Protein AF-A0A7C1ZDY1-F1 (afdb_monomer)

Foldseek 3Di:
DDDQVVQADPDLVRCVVPVVVLVVVCVVVVDDCPPPDSVVSRVVSSVVSVVVVLVVVVVVCVVQCHDPLRHHDCVNCVVVVNNPVVNCVVCVVVD

Mean predicted aligned error: 3.55 Å

Structure (mmCIF, N/CA/C/O backbone):
data_AF-A0A7C1ZDY1-F1
#
_entry.id   AF-A0A7C1ZDY1-F1
#
loop_
_atom_site.group_PDB
_atom_site.id
_atom_site.type_symbol
_atom_site.label_atom_id
_atom_site.label_alt_id
_atom_site.label_comp_id
_atom_site.label_asym_id
_atom_site.label_entity_id
_atom_site.label_seq_id
_atom_site.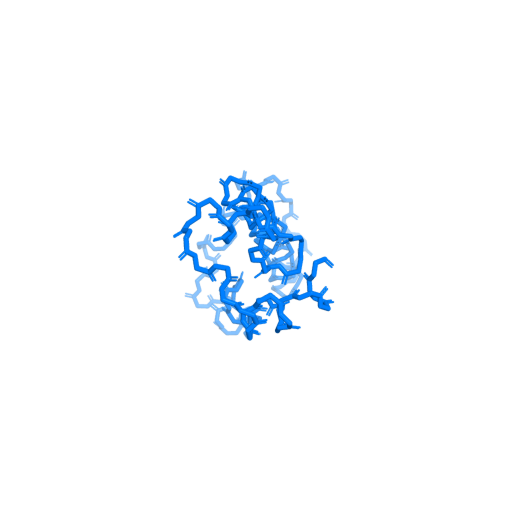pdbx_PDB_ins_code
_atom_site.Cartn_x
_atom_site.Cartn_y
_atom_site.Cartn_z
_atom_site.occupancy
_atom_site.B_iso_or_equiv
_atom_site.auth_seq_id
_atom_site.auth_comp_id
_atom_site.auth_asym_id
_atom_site.auth_atom_id
_atom_site.pdbx_PDB_model_num
ATOM 1 N N . LYS A 1 1 ? 0.087 -4.134 8.742 1.00 71.69 1 LYS A N 1
ATOM 2 C CA . LYS A 1 1 ? 0.989 -3.904 7.585 1.00 71.69 1 LYS A CA 1
ATOM 3 C C . LYS A 1 1 ? 0.375 -4.578 6.370 1.00 71.69 1 LYS A C 1
ATOM 5 O O . LYS A 1 1 ? -0.139 -5.680 6.524 1.00 71.69 1 LYS A O 1
ATOM 10 N N . LEU A 1 2 ? 0.353 -3.913 5.217 1.00 83.12 2 LEU A N 1
ATOM 11 C CA . LEU A 1 2 ? -0.270 -4.470 4.020 1.00 83.12 2 LEU A CA 1
ATOM 12 C C . LEU A 1 2 ? 0.480 -5.736 3.545 1.00 83.12 2 LEU A C 1
ATOM 14 O O . LEU A 1 2 ? 1.709 -5.778 3.666 1.00 83.12 2 LEU A O 1
ATOM 18 N N . PRO A 1 3 ? -0.212 -6.770 3.024 1.00 90.19 3 PRO A N 1
ATOM 19 C CA . PRO A 1 3 ? 0.450 -7.956 2.495 1.00 90.19 3 PRO A CA 1
ATOM 20 C C . PRO A 1 3 ? 1.419 -7.616 1.361 1.00 90.19 3 PRO A C 1
ATOM 22 O O . PRO A 1 3 ? 1.066 -6.897 0.428 1.00 90.19 3 PRO A O 1
ATOM 25 N N . TYR A 1 4 ? 2.615 -8.208 1.387 1.00 88.56 4 TYR A N 1
ATOM 26 C CA . TYR A 1 4 ? 3.667 -7.942 0.400 1.00 88.56 4 TYR A CA 1
ATOM 27 C C . TYR A 1 4 ? 3.181 -8.134 -1.047 1.00 88.56 4 TYR A C 1
ATOM 29 O O . TYR A 1 4 ? 3.432 -7.300 -1.912 1.00 88.56 4 TYR A O 1
ATOM 37 N N . ARG A 1 5 ? 2.400 -9.182 -1.327 1.00 93.06 5 ARG A N 1
ATOM 38 C CA . ARG A 1 5 ? 1.861 -9.458 -2.672 1.00 93.06 5 ARG A CA 1
ATOM 39 C C . ARG A 1 5 ? 0.940 -8.352 -3.213 1.00 93.06 5 ARG A C 1
ATOM 41 O O . ARG A 1 5 ? 0.841 -8.204 -4.424 1.00 93.06 5 ARG A O 1
ATOM 48 N N . ALA A 1 6 ? 0.318 -7.543 -2.353 1.00 92.25 6 ALA A N 1
ATOM 49 C CA . ALA A 1 6 ? -0.560 -6.455 -2.790 1.00 92.25 6 ALA A CA 1
ATOM 50 C C . ALA A 1 6 ? 0.207 -5.282 -3.430 1.00 92.25 6 ALA A C 1
ATOM 52 O O . ALA A 1 6 ? -0.375 -4.503 -4.180 1.00 92.25 6 ALA A O 1
ATOM 53 N N . MET A 1 7 ? 1.509 -5.153 -3.157 1.00 93.38 7 MET A N 1
ATOM 54 C CA . MET A 1 7 ? 2.309 -3.993 -3.571 1.00 93.38 7 MET A CA 1
ATOM 55 C C . MET A 1 7 ? 3.069 -4.195 -4.879 1.00 93.38 7 MET A C 1
ATOM 57 O O . MET A 1 7 ? 3.592 -3.242 -5.448 1.00 93.38 7 MET A O 1
ATOM 61 N N . GLY A 1 8 ? 3.104 -5.405 -5.430 1.00 92.75 8 GLY A N 1
ATOM 62 C CA . GLY A 1 8 ? 3.811 -5.650 -6.682 1.00 92.75 8 GLY A CA 1
ATOM 63 C C . GLY A 1 8 ? 4.166 -7.112 -6.917 1.00 92.75 8 GLY A C 1
ATOM 64 O O . GLY A 1 8 ? 3.713 -7.975 -6.164 1.00 92.75 8 GLY A O 1
ATOM 65 N N . PRO A 1 9 ? 4.980 -7.385 -7.951 1.00 95.75 9 PRO A N 1
ATOM 66 C CA . PRO A 1 9 ? 5.478 -8.727 -8.242 1.00 95.75 9 PRO A CA 1
ATOM 67 C C . PRO A 1 9 ? 6.336 -9.235 -7.083 1.00 95.75 9 PRO A C 1
ATOM 69 O O . PRO A 1 9 ? 7.201 -8.524 -6.570 1.00 95.75 9 PRO A O 1
ATOM 72 N N . VAL A 1 10 ? 6.025 -10.422 -6.577 1.00 95.00 10 VAL A N 1
ATOM 73 C CA . VAL A 1 10 ? 6.695 -11.092 -5.451 1.00 95.00 10 VAL A CA 1
ATOM 74 C C . VAL A 1 10 ? 7.955 -11.800 -5.922 1.00 95.00 10 VAL A C 1
ATOM 76 O O . VAL A 1 10 ? 8.949 -11.806 -5.203 1.00 95.00 10 VAL A O 1
ATOM 79 N N . THR A 1 11 ? 7.919 -12.368 -7.125 1.00 95.81 11 THR A N 1
ATOM 80 C CA . THR A 1 11 ? 9.029 -13.121 -7.712 1.00 95.81 11 THR A CA 1
ATOM 81 C C . THR A 1 11 ? 9.594 -12.408 -8.935 1.00 95.81 11 THR A C 1
ATOM 83 O O . THR A 1 11 ? 8.921 -11.583 -9.559 1.00 95.81 11 THR A O 1
ATOM 86 N N . LEU A 1 12 ? 10.829 -12.764 -9.295 1.00 97.12 12 LEU A N 1
ATOM 87 C CA . LEU A 1 12 ? 11.489 -12.295 -10.513 1.00 97.12 12 LEU A CA 1
ATOM 88 C C . LEU A 1 12 ? 10.634 -12.591 -11.754 1.00 97.12 12 LEU A C 1
ATOM 90 O O . LEU A 1 12 ? 10.317 -11.684 -12.515 1.00 97.12 12 LEU A O 1
ATOM 94 N N . ALA A 1 13 ? 10.157 -13.832 -11.880 1.00 97.19 13 ALA A N 1
ATOM 95 C CA . ALA A 1 13 ? 9.329 -14.270 -13.001 1.00 97.19 13 ALA A CA 1
ATOM 96 C C . ALA A 1 13 ? 8.025 -13.460 -13.138 1.00 97.19 13 ALA A C 1
ATOM 98 O O . ALA A 1 13 ? 7.596 -13.149 -14.248 1.00 97.19 13 ALA A O 1
ATOM 99 N N . GLU A 1 14 ? 7.395 -13.071 -12.020 1.00 97.38 14 GLU A N 1
ATOM 100 C CA . GLU A 1 14 ? 6.211 -12.205 -12.054 1.00 97.38 14 GLU A CA 1
ATOM 101 C C . GLU A 1 14 ? 6.546 -10.821 -12.633 1.00 97.38 14 GLU A C 1
ATOM 103 O O . GLU A 1 14 ? 5.760 -10.290 -13.420 1.00 97.38 14 GLU A O 1
ATOM 108 N N . TYR A 1 15 ? 7.707 -10.248 -12.292 1.00 97.75 15 TYR A N 1
ATOM 109 C CA . TYR A 1 15 ? 8.163 -8.995 -12.897 1.00 97.75 15 TYR A CA 1
ATOM 110 C C . TYR A 1 15 ? 8.452 -9.181 -14.386 1.00 97.75 15 TYR A C 1
ATOM 112 O O . TYR A 1 15 ? 7.921 -8.441 -15.214 1.00 97.75 15 TYR A O 1
ATOM 120 N N . GLU A 1 16 ? 9.245 -10.197 -14.726 1.00 97.00 16 GLU A N 1
ATOM 121 C CA . GLU A 1 16 ? 9.716 -10.449 -16.088 1.00 97.00 16 GLU A CA 1
ATOM 122 C C . GLU A 1 16 ? 8.565 -10.705 -17.062 1.00 97.00 16 GLU A C 1
ATOM 124 O O . GLU A 1 16 ? 8.564 -10.164 -18.170 1.00 97.00 16 GLU A O 1
ATOM 129 N N . SER A 1 17 ? 7.521 -11.408 -16.604 1.00 97.69 17 SER A N 1
ATOM 130 C CA . SER A 1 17 ? 6.295 -11.658 -17.376 1.00 97.69 17 SER A CA 1
ATOM 131 C C . SER A 1 17 ? 5.575 -10.382 -17.832 1.00 97.69 17 SER A C 1
ATOM 133 O O . SER A 1 17 ? 4.731 -10.428 -18.726 1.00 97.69 17 SER A O 1
ATOM 135 N N . ARG A 1 18 ? 5.870 -9.237 -17.202 1.00 97.19 18 ARG A N 1
ATOM 136 C CA . ARG A 1 18 ? 5.258 -7.930 -17.477 1.00 97.19 18 ARG A CA 1
ATOM 137 C C . ARG A 1 18 ? 6.299 -6.805 -17.459 1.00 97.19 18 ARG A C 1
ATOM 139 O O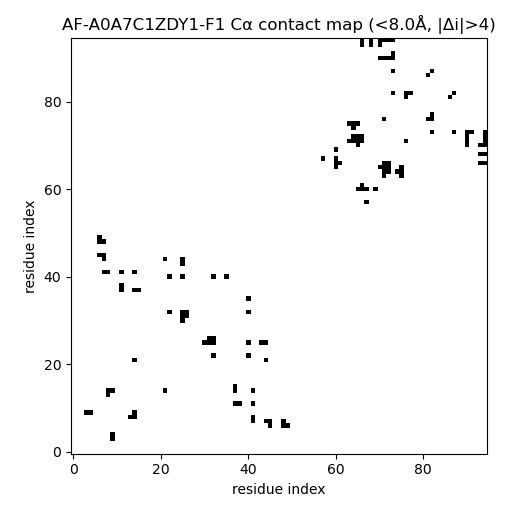 . ARG A 1 18 ? 5.976 -5.687 -17.051 1.00 97.19 18 ARG A O 1
ATOM 146 N N . THR A 1 19 ? 7.522 -7.094 -17.912 1.00 97.06 19 THR A N 1
ATOM 147 C CA . THR A 1 19 ? 8.659 -6.154 -17.884 1.00 97.06 19 THR A CA 1
ATOM 148 C C . THR A 1 19 ? 8.296 -4.797 -18.470 1.00 97.06 19 THR A C 1
ATOM 150 O O . THR A 1 19 ? 8.458 -3.787 -17.796 1.00 97.06 19 THR A O 1
ATOM 153 N N . GLU A 1 20 ? 7.723 -4.763 -19.676 1.00 97.38 20 GLU A N 1
ATOM 154 C CA . GLU A 1 20 ? 7.368 -3.512 -20.358 1.00 97.38 20 GLU A CA 1
ATOM 155 C C . GLU A 1 20 ? 6.447 -2.628 -19.503 1.00 97.38 20 GLU A C 1
ATOM 157 O O . GLU A 1 20 ? 6.691 -1.434 -19.333 1.00 97.38 20 GLU A O 1
ATOM 162 N N . ARG A 1 21 ? 5.422 -3.223 -18.880 1.00 97.38 21 ARG A N 1
ATOM 163 C CA . ARG A 1 21 ? 4.490 -2.506 -18.002 1.00 97.38 21 ARG A CA 1
ATOM 164 C C . ARG A 1 21 ? 5.205 -1.891 -16.801 1.00 97.38 21 ARG A C 1
ATOM 166 O O . ARG A 1 21 ? 4.924 -0.747 -16.447 1.00 97.38 21 ARG A O 1
ATOM 173 N N . TYR A 1 22 ? 6.060 -2.660 -16.131 1.00 97.62 22 TYR A N 1
ATOM 174 C CA . TYR A 1 22 ? 6.716 -2.208 -14.906 1.00 97.62 22 TYR A CA 1
ATOM 175 C C . TYR A 1 22 ? 7.853 -1.221 -15.180 1.00 97.62 22 TYR A C 1
ATOM 177 O O . TYR A 1 22 ? 7.967 -0.231 -14.459 1.00 97.62 22 TYR A O 1
ATOM 185 N N . ASP A 1 23 ? 8.627 -1.434 -16.243 1.00 97.94 23 ASP A N 1
ATOM 186 C CA . ASP A 1 23 ? 9.666 -0.509 -16.695 1.00 97.94 23 ASP A CA 1
ATOM 187 C C . ASP A 1 23 ? 9.052 0.834 -17.110 1.00 97.94 23 ASP A C 1
ATOM 189 O O . ASP A 1 23 ? 9.524 1.886 -16.680 1.00 97.94 23 ASP A O 1
ATOM 193 N N . ASN A 1 24 ? 7.952 0.820 -17.873 1.00 98.06 24 ASN A N 1
ATOM 194 C CA . ASN A 1 24 ? 7.244 2.045 -18.252 1.00 98.06 24 ASN A CA 1
ATOM 195 C C . ASN A 1 24 ? 6.704 2.790 -17.027 1.00 98.06 24 ASN A C 1
ATOM 197 O O . ASN A 1 24 ? 6.835 4.009 -16.946 1.00 98.06 24 ASN A O 1
ATOM 201 N N . GLN A 1 25 ? 6.155 2.073 -16.041 1.00 97.31 25 GLN A N 1
ATOM 202 C CA . GLN A 1 25 ? 5.714 2.698 -14.796 1.00 97.31 25 GLN A CA 1
ATOM 203 C C . GLN A 1 25 ? 6.878 3.367 -14.053 1.00 97.31 25 GLN A C 1
ATOM 205 O O . GLN A 1 25 ? 6.741 4.511 -13.632 1.00 97.31 25 GLN A O 1
ATOM 21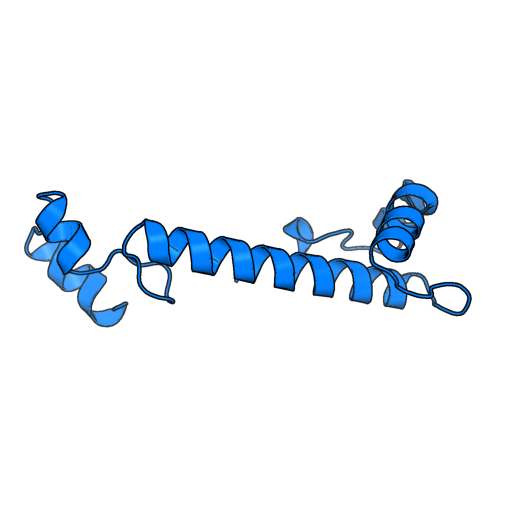0 N N . LEU A 1 26 ? 8.020 2.691 -13.904 1.00 97.81 26 LEU A N 1
ATOM 211 C CA . LEU A 1 26 ? 9.194 3.263 -13.236 1.00 97.81 26 LEU A CA 1
ATOM 212 C C . LEU A 1 26 ? 9.720 4.510 -13.959 1.00 97.81 26 LEU A C 1
ATOM 214 O O . LEU A 1 26 ? 10.051 5.491 -13.298 1.00 97.81 26 LEU A O 1
ATOM 218 N N . LYS A 1 27 ? 9.719 4.511 -15.297 1.00 97.25 27 LYS A N 1
ATOM 219 C CA . LYS A 1 27 ? 10.095 5.683 -16.103 1.00 97.25 27 LYS A CA 1
ATOM 220 C C . LYS A 1 27 ? 9.139 6.860 -15.908 1.00 97.25 27 LYS A C 1
ATOM 222 O O . LYS A 1 27 ? 9.601 7.978 -15.715 1.00 97.25 27 LYS A O 1
ATOM 227 N N . VAL A 1 28 ? 7.822 6.622 -15.909 1.00 97.56 28 VAL A N 1
ATOM 228 C CA . VAL A 1 28 ? 6.808 7.668 -15.643 1.00 97.56 28 VAL A CA 1
ATOM 229 C C . VAL A 1 28 ? 6.973 8.262 -14.242 1.00 97.56 28 VAL A C 1
ATOM 231 O O . VAL A 1 28 ? 6.756 9.453 -14.047 1.00 97.56 28 VAL A O 1
ATOM 234 N N . LEU A 1 29 ? 7.407 7.449 -13.277 1.00 96.00 29 LEU A N 1
ATOM 235 C CA . LEU A 1 29 ? 7.740 7.889 -11.920 1.00 96.00 29 LEU A CA 1
ATOM 236 C C . LEU A 1 29 ? 9.100 8.606 -11.816 1.00 96.00 29 LEU A C 1
ATOM 238 O O . LEU A 1 29 ? 9.465 9.049 -10.730 1.00 96.00 29 LEU A O 1
ATOM 242 N N . GLY A 1 30 ? 9.850 8.723 -12.916 1.00 96.31 30 GLY A N 1
ATOM 243 C CA . GLY A 1 30 ? 11.135 9.422 -12.971 1.00 96.31 30 GLY A CA 1
ATOM 244 C C . GLY A 1 30 ? 12.345 8.599 -12.520 1.00 96.31 30 GLY A C 1
ATOM 245 O O . GLY A 1 30 ? 13.409 9.170 -12.291 1.00 96.31 30 GLY A O 1
ATOM 246 N N . TYR A 1 31 ? 12.225 7.274 -12.381 1.00 95.88 31 TYR A N 1
ATOM 247 C CA . TYR A 1 31 ? 13.370 6.419 -12.060 1.00 95.88 31 TYR A CA 1
ATOM 248 C C . TYR A 1 31 ? 14.201 6.103 -13.311 1.00 95.88 31 TYR A C 1
ATOM 250 O O . TYR A 1 31 ? 13.665 5.623 -14.311 1.00 95.88 31 TYR A O 1
ATOM 258 N N . ASP A 1 32 ? 15.525 6.269 -13.224 1.00 94.44 32 ASP A N 1
ATOM 259 C CA . ASP A 1 32 ? 16.454 5.674 -14.191 1.00 94.44 32 ASP A CA 1
ATOM 260 C C . ASP A 1 32 ? 16.681 4.195 -13.853 1.00 94.44 32 ASP A C 1
ATOM 262 O O . ASP A 1 32 ? 17.119 3.839 -12.754 1.00 94.44 32 ASP A O 1
ATOM 266 N N . ILE A 1 33 ? 16.344 3.329 -14.804 1.00 95.38 33 ILE A N 1
ATOM 267 C CA . ILE A 1 33 ? 16.381 1.871 -14.663 1.00 95.38 33 ILE A CA 1
ATOM 268 C C . ILE A 1 33 ? 17.387 1.203 -15.606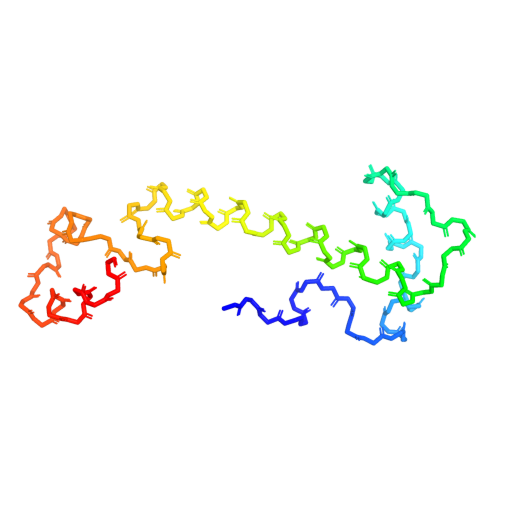 1.00 95.38 33 ILE A C 1
ATOM 270 O O . ILE A 1 33 ? 17.496 -0.020 -15.594 1.00 95.38 33 ILE A O 1
ATOM 274 N N . THR A 1 34 ? 18.123 1.978 -16.408 1.00 93.19 34 THR A N 1
ATOM 275 C CA . THR A 1 34 ? 18.945 1.475 -17.525 1.00 93.19 34 THR A CA 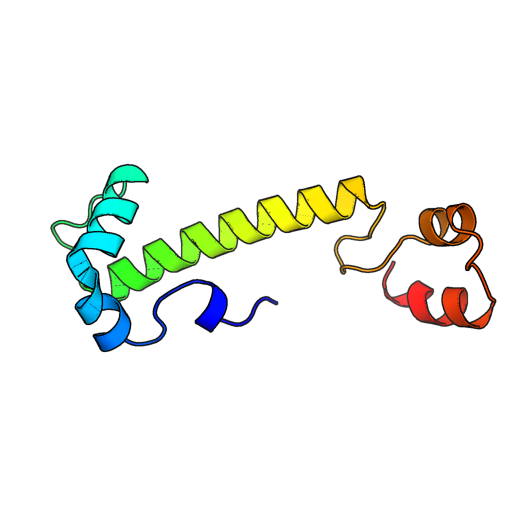1
ATOM 276 C C . THR A 1 34 ? 20.049 0.516 -17.067 1.00 93.19 34 THR A C 1
ATOM 278 O O . THR A 1 34 ? 20.357 -0.453 -17.752 1.00 93.19 34 THR A O 1
ATOM 281 N N . SER A 1 35 ? 20.615 0.755 -15.883 1.00 92.69 35 SER A N 1
ATOM 282 C CA . SER A 1 35 ? 21.682 -0.053 -15.278 1.00 92.69 35 SER A CA 1
ATOM 283 C C . SER A 1 35 ? 21.201 -0.977 -14.152 1.00 92.69 35 SER A C 1
ATOM 285 O O . SER A 1 35 ? 22.025 -1.578 -13.464 1.00 92.69 35 SER A O 1
ATOM 287 N N . LYS A 1 36 ? 19.882 -1.086 -13.930 1.00 94.62 36 LYS A N 1
ATOM 288 C CA . LYS A 1 36 ? 19.314 -1.794 -12.775 1.00 94.62 36 LYS A CA 1
ATOM 289 C C . LYS A 1 36 ? 18.940 -3.233 -13.096 1.00 94.62 36 LYS A C 1
ATOM 291 O O . LYS A 1 36 ? 18.316 -3.516 -14.119 1.00 94.62 36 LYS A O 1
ATOM 296 N N . LYS A 1 37 ? 19.232 -4.133 -12.158 1.00 96.75 37 LYS A N 1
ATOM 297 C CA . LYS A 1 37 ? 18.747 -5.517 -12.191 1.00 96.75 37 LYS A CA 1
ATOM 298 C C . LYS A 1 37 ? 17.247 -5.574 -11.909 1.00 96.75 37 LYS A C 1
ATOM 300 O O . LYS A 1 37 ? 16.687 -4.688 -11.259 1.00 96.75 37 LYS A O 1
ATOM 305 N N . THR A 1 38 ? 16.588 -6.634 -12.367 1.00 96.31 38 THR A N 1
ATOM 306 C CA . THR A 1 38 ? 15.145 -6.843 -12.174 1.00 96.31 38 THR A CA 1
ATOM 307 C C . THR A 1 38 ? 14.736 -6.748 -10.702 1.00 96.31 38 THR A C 1
ATOM 309 O O . THR A 1 38 ? 13.745 -6.096 -10.388 1.00 96.31 38 THR A O 1
ATOM 312 N N . GLU A 1 39 ? 15.526 -7.298 -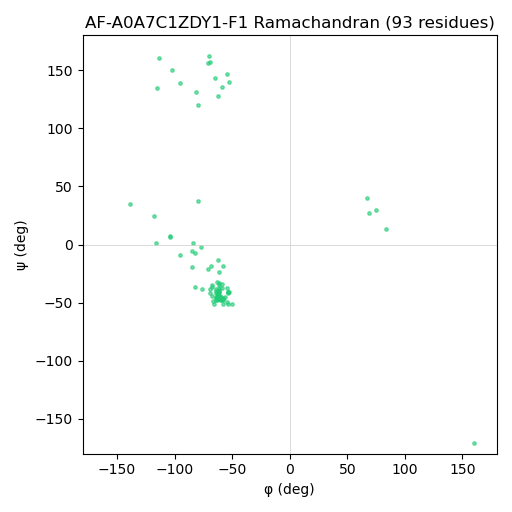9.783 1.00 96.12 39 GLU A N 1
ATOM 313 C CA . GLU A 1 39 ? 15.272 -7.262 -8.340 1.00 96.12 39 GLU A CA 1
ATOM 314 C C . GLU A 1 39 ? 15.313 -5.836 -7.774 1.00 96.12 39 GLU A C 1
ATOM 316 O O . GLU A 1 39 ? 14.491 -5.465 -6.934 1.00 96.12 39 GLU A O 1
ATOM 321 N N . GLU A 1 40 ? 16.225 -4.999 -8.269 1.00 96.75 40 GLU A N 1
ATOM 322 C CA . GLU A 1 40 ? 16.311 -3.592 -7.873 1.00 96.75 40 GLU A CA 1
ATOM 323 C C . GLU A 1 40 ? 15.107 -2.808 -8.399 1.00 96.75 40 GLU A C 1
ATOM 325 O O . GLU A 1 40 ? 14.503 -2.019 -7.668 1.00 96.75 40 GLU A O 1
ATOM 330 N N . LYS A 1 41 ? 14.709 -3.068 -9.650 1.00 97.62 41 LYS A N 1
ATOM 331 C CA . LYS A 1 41 ? 13.505 -2.479 -10.251 1.00 97.62 41 LYS A CA 1
ATOM 332 C C . LYS A 1 41 ? 12.239 -2.896 -9.495 1.00 97.62 41 LYS A C 1
ATOM 334 O O . LYS A 1 41 ? 11.383 -2.055 -9.217 1.00 97.62 41 LYS A O 1
ATOM 339 N N . MET A 1 42 ? 12.133 -4.168 -9.100 1.00 97.00 42 MET A N 1
ATOM 340 C CA . MET A 1 42 ? 11.065 -4.671 -8.229 1.00 97.00 42 MET A CA 1
ATOM 341 C C . MET A 1 42 ? 11.036 -3.922 -6.894 1.00 97.00 42 MET A C 1
ATOM 343 O O . MET A 1 42 ? 9.965 -3.499 -6.456 1.00 97.00 42 MET A O 1
ATOM 347 N N . GLY A 1 43 ? 12.198 -3.734 -6.263 1.00 95.88 43 GLY A N 1
ATOM 348 C CA . GLY A 1 43 ? 12.329 -3.002 -5.004 1.00 95.88 43 GLY A CA 1
ATOM 349 C C . GLY A 1 43 ? 11.850 -1.554 -5.109 1.00 95.88 43 GLY A C 1
ATOM 350 O O . GLY A 1 43 ? 11.034 -1.123 -4.294 1.00 95.88 43 GLY A O 1
ATOM 351 N N . LEU A 1 44 ? 12.283 -0.825 -6.144 1.00 96.69 44 LEU A N 1
ATOM 352 C CA . LEU A 1 44 ? 11.851 0.555 -6.402 1.00 96.69 44 LEU A CA 1
ATOM 353 C C . LEU A 1 44 ? 10.338 0.655 -6.596 1.00 96.69 44 LEU A C 1
ATOM 355 O O . LEU A 1 44 ? 9.679 1.481 -5.965 1.00 96.69 44 LEU A O 1
ATOM 359 N N . LEU A 1 45 ? 9.781 -0.224 -7.431 1.00 96.69 45 LEU A N 1
ATOM 360 C CA . LEU A 1 45 ? 8.354 -0.234 -7.728 1.00 96.69 45 LEU A CA 1
ATOM 361 C C . LEU A 1 45 ? 7.521 -0.468 -6.465 1.00 96.69 45 LEU A C 1
ATOM 363 O O . LEU A 1 45 ? 6.507 0.196 -6.247 1.00 96.69 45 LEU A O 1
ATOM 367 N N . ARG A 1 46 ? 7.947 -1.425 -5.637 1.00 95.62 46 ARG A N 1
ATOM 368 C CA . ARG A 1 46 ? 7.271 -1.773 -4.386 1.00 95.62 46 ARG A CA 1
ATOM 369 C C . ARG A 1 46 ? 7.353 -0.650 -3.376 1.00 95.62 46 ARG A C 1
ATOM 371 O O . ARG A 1 46 ? 6.317 -0.266 -2.850 1.00 95.62 46 ARG A O 1
ATOM 378 N N . LYS A 1 47 ? 8.550 -0.099 -3.165 1.00 94.62 47 LYS A N 1
ATOM 379 C CA . LYS A 1 47 ? 8.766 1.026 -2.255 1.00 94.62 47 LYS A CA 1
ATOM 380 C C . LYS A 1 47 ? 7.831 2.182 -2.595 1.00 94.62 47 LYS A C 1
ATOM 382 O O . LYS A 1 47 ? 7.081 2.626 -1.734 1.00 94.62 47 LYS A O 1
ATOM 387 N N . HIS A 1 48 ? 7.798 2.584 -3.864 1.00 95.88 48 HIS A N 1
ATOM 388 C CA . HIS A 1 48 ? 6.912 3.653 -4.308 1.00 95.88 48 HIS A CA 1
ATOM 389 C C . HIS A 1 48 ? 5.437 3.338 -4.010 1.00 95.88 48 HIS A C 1
ATOM 391 O O . HIS A 1 48 ? 4.714 4.164 -3.462 1.00 95.88 48 HIS A O 1
ATOM 397 N N . ARG A 1 49 ? 4.969 2.128 -4.336 1.00 96.00 49 ARG A N 1
ATOM 398 C CA . ARG A 1 49 ? 3.567 1.741 -4.112 1.00 96.00 49 ARG A CA 1
ATOM 399 C C . ARG A 1 49 ? 3.201 1.638 -2.631 1.00 96.00 49 ARG A C 1
ATOM 401 O O . ARG A 1 49 ? 2.091 2.016 -2.269 1.00 96.00 49 ARG A O 1
ATOM 408 N N . GLU A 1 50 ? 4.115 1.166 -1.789 1.00 95.38 50 GLU A N 1
ATOM 409 C CA . GLU A 1 50 ? 3.947 1.126 -0.331 1.00 95.38 50 GLU A CA 1
ATOM 410 C C . GLU A 1 50 ? 3.832 2.536 0.260 1.00 95.38 50 GLU A C 1
ATOM 412 O O . GLU A 1 50 ? 2.962 2.786 1.097 1.00 95.38 50 GLU A O 1
ATOM 417 N N . GLU A 1 51 ? 4.649 3.474 -0.220 1.00 95.38 51 GLU A N 1
ATOM 418 C CA . GLU A 1 51 ? 4.575 4.886 0.167 1.00 95.38 51 GLU A CA 1
ATOM 419 C C . GLU A 1 51 ? 3.235 5.505 -0.253 1.00 95.38 51 GLU A C 1
ATOM 421 O O . GLU A 1 51 ? 2.549 6.102 0.575 1.00 95.38 51 GLU A O 1
ATOM 426 N N . GLN A 1 52 ? 2.801 5.293 -1.502 1.00 95.69 52 GLN A N 1
ATOM 427 C CA . GLN A 1 52 ? 1.504 5.793 -1.980 1.00 95.69 52 GLN A CA 1
ATOM 428 C C . GLN A 1 52 ? 0.325 5.202 -1.200 1.00 95.69 52 GLN A C 1
ATOM 430 O O . GLN A 1 52 ? -0.619 5.916 -0.861 1.00 95.69 52 GLN A O 1
ATOM 435 N N . TYR A 1 53 ? 0.377 3.905 -0.884 1.00 95.31 53 TYR A N 1
ATOM 436 C CA . TYR A 1 53 ? -0.646 3.263 -0.065 1.00 95.31 53 TYR A CA 1
ATOM 437 C C . TYR A 1 53 ? -0.712 3.873 1.338 1.00 95.31 53 TYR A C 1
ATOM 439 O O . TYR A 1 53 ? -1.807 4.118 1.836 1.00 95.31 53 TYR A O 1
ATOM 447 N N . THR A 1 54 ? 0.440 4.140 1.957 1.00 94.50 54 THR A N 1
ATOM 448 C CA . THR A 1 54 ? 0.508 4.747 3.295 1.00 94.50 54 THR A CA 1
ATOM 449 C C . THR A 1 54 ? -0.112 6.145 3.289 1.00 94.50 54 THR A C 1
ATOM 451 O O . THR A 1 54 ? -0.974 6.429 4.112 1.00 94.50 54 THR A O 1
ATOM 454 N N . ILE A 1 55 ? 0.209 6.974 2.288 1.00 96.06 55 ILE A N 1
ATOM 455 C CA . ILE A 1 55 ? -0.394 8.309 2.125 1.00 96.06 55 ILE A CA 1
ATOM 456 C C . ILE A 1 55 ? -1.921 8.217 1.998 1.00 96.06 55 ILE A C 1
ATOM 458 O O . ILE A 1 55 ? -2.651 8.956 2.662 1.00 96.06 55 ILE A O 1
ATOM 462 N N . LEU A 1 56 ? -2.418 7.299 1.162 1.00 96.19 56 LEU A N 1
ATOM 463 C CA . LEU A 1 56 ? -3.855 7.077 1.005 1.00 96.19 56 LEU A CA 1
ATOM 464 C C . LEU A 1 56 ? -4.501 6.611 2.317 1.00 96.19 56 LEU A C 1
ATOM 466 O O . LEU A 1 56 ? -5.563 7.105 2.689 1.00 96.19 56 LEU A O 1
ATOM 470 N N . GLN A 1 57 ? -3.876 5.658 3.006 1.00 95.62 57 GLN A N 1
ATOM 471 C CA . GLN A 1 57 ? -4.356 5.123 4.275 1.00 95.62 57 GLN A CA 1
ATOM 472 C C . GLN A 1 57 ? -4.475 6.224 5.332 1.00 95.62 57 GLN A C 1
ATOM 474 O O . GLN A 1 57 ? -5.527 6.337 5.961 1.00 95.62 57 GLN A O 1
ATOM 479 N N . ASP A 1 58 ? -3.450 7.062 5.477 1.00 95.56 58 ASP A N 1
ATOM 480 C CA . ASP A 1 58 ? -3.425 8.164 6.440 1.00 95.56 58 ASP A CA 1
ATOM 481 C C . ASP A 1 58 ? -4.524 9.190 6.142 1.00 95.56 58 ASP A C 1
ATOM 483 O O . ASP A 1 58 ? -5.237 9.626 7.051 1.00 95.56 58 ASP A O 1
ATOM 487 N N . ALA A 1 59 ? -4.714 9.528 4.861 1.00 97.75 59 ALA A N 1
ATOM 488 C CA . ALA A 1 59 ? -5.794 10.407 4.425 1.00 97.75 59 ALA A CA 1
ATOM 489 C C . ALA A 1 59 ? -7.170 9.809 4.760 1.00 97.75 59 ALA A C 1
ATOM 491 O O . ALA A 1 59 ? -8.010 10.478 5.358 1.00 97.75 59 ALA A O 1
ATOM 492 N N . VAL A 1 60 ? -7.391 8.528 4.453 1.00 97.12 60 VAL A N 1
ATOM 493 C CA . VAL A 1 60 ? -8.657 7.838 4.751 1.00 97.12 60 VAL A CA 1
ATOM 494 C C . VAL A 1 60 ? -8.913 7.755 6.254 1.00 97.12 60 VAL A C 1
ATOM 496 O O . VAL A 1 60 ? -10.047 7.955 6.689 1.00 97.12 60 VAL A O 1
ATOM 499 N N . TYR A 1 61 ? -7.891 7.462 7.059 1.00 97.12 61 TYR A N 1
ATOM 500 C CA . TYR A 1 61 ? -8.026 7.415 8.513 1.00 97.12 61 TYR A CA 1
ATOM 501 C C . TYR A 1 61 ? -8.416 8.775 9.071 1.00 97.12 61 TYR A C 1
ATOM 503 O O . TYR A 1 61 ? -9.364 8.857 9.852 1.00 97.12 61 TYR A O 1
ATOM 511 N N . LYS A 1 62 ? -7.765 9.844 8.609 1.00 96.62 62 LYS A N 1
ATOM 512 C CA . LYS A 1 62 ? -8.111 11.210 8.996 1.00 96.62 62 LYS A CA 1
ATOM 513 C C . LYS A 1 62 ? -9.566 11.545 8.659 1.00 96.62 62 LYS A C 1
ATOM 515 O O . LYS A 1 62 ? -10.304 11.955 9.549 1.00 96.62 62 LYS A O 1
ATOM 520 N N . GLU A 1 63 ? -9.996 11.311 7.420 1.00 97.69 63 GLU A N 1
ATOM 521 C CA . GLU A 1 63 ? -11.367 11.613 6.976 1.00 97.69 63 GLU A CA 1
ATOM 522 C C . GLU A 1 63 ? -12.430 10.799 7.728 1.00 97.69 63 GLU A C 1
ATOM 524 O O . GLU A 1 63 ? -13.535 11.275 7.988 1.00 97.69 63 GLU A O 1
ATOM 529 N N . ARG A 1 64 ? -12.104 9.565 8.126 1.00 96.88 64 ARG A N 1
ATOM 530 C CA . ARG A 1 64 ? -13.014 8.709 8.899 1.00 96.88 64 ARG A CA 1
ATOM 531 C C . ARG A 1 64 ? -13.006 8.994 10.402 1.00 96.88 64 ARG A C 1
ATOM 533 O O . ARG A 1 64 ? -13.821 8.405 11.111 1.00 96.88 64 ARG A O 1
ATOM 540 N N . GLY A 1 65 ? -12.109 9.846 10.902 1.00 97.50 65 GLY A N 1
ATOM 541 C CA . GLY A 1 65 ? -11.905 10.047 12.340 1.00 97.50 65 GLY A CA 1
ATOM 542 C C . GLY A 1 65 ? -11.319 8.809 13.028 1.00 97.50 65 GLY A C 1
ATOM 543 O O . GLY A 1 65 ? -11.757 8.403 14.104 1.00 97.50 65 GLY A O 1
ATOM 544 N N . TRP A 1 66 ? -10.375 8.139 12.373 1.00 97.94 66 TRP A N 1
ATOM 545 C CA . TRP A 1 66 ? -9.677 6.965 12.895 1.00 97.94 66 TRP A CA 1
ATOM 546 C C . TRP A 1 66 ? -8.279 7.345 13.387 1.00 97.94 66 TRP A C 1
ATOM 548 O O . TRP A 1 66 ? -7.642 8.263 12.872 1.00 97.94 66 TRP A O 1
ATOM 558 N N . SER A 1 67 ? -7.785 6.612 14.383 1.00 95.44 67 SER A N 1
ATOM 559 C CA . SER A 1 67 ? -6.406 6.704 14.850 1.00 95.44 67 SER A CA 1
ATOM 560 C C . SER A 1 67 ? -5.438 6.136 13.808 1.00 95.44 67 SER A C 1
ATOM 562 O O . SER A 1 67 ? -5.802 5.327 12.951 1.00 95.44 67 SER A O 1
ATOM 564 N N . GLN A 1 68 ? -4.157 6.481 13.940 1.00 92.44 68 GLN A N 1
ATOM 565 C CA . GLN A 1 68 ? -3.077 5.942 13.098 1.00 92.44 68 GLN A CA 1
ATOM 566 C C . GLN A 1 68 ? -2.900 4.417 13.238 1.00 92.44 68 GLN A C 1
ATOM 568 O O . GLN A 1 68 ? -2.267 3.771 12.407 1.00 92.44 68 GLN A O 1
ATOM 573 N N . LYS A 1 69 ? -3.507 3.807 14.264 1.00 92.12 69 LYS A N 1
ATOM 574 C CA . LYS A 1 69 ? -3.550 2.349 14.447 1.00 92.12 69 LYS A CA 1
ATOM 575 C C . LYS A 1 69 ? -4.689 1.684 13.660 1.00 92.12 69 LYS A C 1
ATOM 577 O O . LYS A 1 69 ? -4.840 0.468 13.736 1.00 92.12 69 LYS A O 1
ATOM 582 N N . GLY A 1 70 ? -5.481 2.450 12.905 1.00 94.31 70 GLY A N 1
ATOM 583 C CA . GLY A 1 70 ? -6.616 1.942 12.134 1.00 94.31 70 GLY A CA 1
ATOM 584 C C . GLY A 1 70 ? -7.836 1.604 12.985 1.00 94.31 70 GLY A C 1
ATOM 585 O O . GLY A 1 70 ? -8.587 0.696 12.640 1.00 94.31 70 GLY A O 1
ATOM 586 N N . CYS A 1 71 ? -8.020 2.304 14.105 1.00 96.88 71 CYS A N 1
ATOM 587 C CA . CYS A 1 71 ? -9.165 2.131 14.991 1.00 96.88 71 CYS A CA 1
ATOM 588 C C . CYS A 1 71 ? -10.010 3.417 15.004 1.00 96.88 71 CYS A C 1
ATOM 590 O O . CYS A 1 71 ? -9.426 4.495 15.121 1.00 96.88 71 CYS A O 1
ATOM 592 N N . PRO A 1 72 ? -11.352 3.358 14.903 1.00 97.81 72 PRO A N 1
ATOM 593 C CA . PRO A 1 72 ? -12.1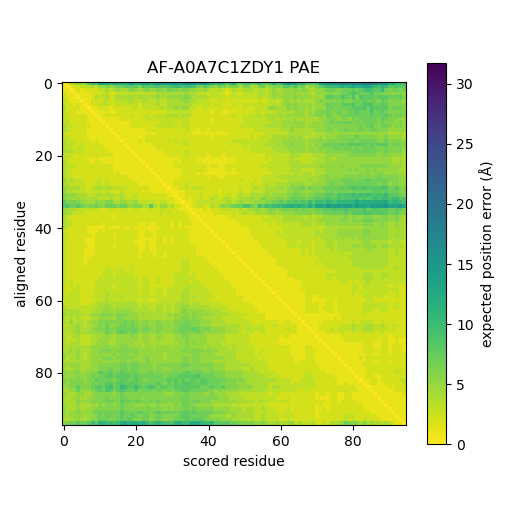98 4.534 15.097 1.00 97.81 72 PRO A CA 1
ATOM 594 C C . PRO A 1 72 ? -11.900 5.231 16.428 1.00 97.81 72 PRO A C 1
ATOM 596 O O . PRO A 1 72 ? -11.700 4.569 17.453 1.00 97.81 72 PRO A O 1
ATOM 599 N N . THR A 1 73 ? -11.885 6.565 16.429 1.00 97.94 73 THR A N 1
ATOM 600 C CA . THR A 1 73 ? -11.717 7.301 17.684 1.00 97.94 73 THR A CA 1
ATOM 601 C C . THR A 1 73 ? -12.942 7.160 18.587 1.00 97.94 73 THR A C 1
ATOM 603 O O . THR A 1 73 ? -14.060 6.929 18.114 1.00 97.94 73 THR A O 1
ATOM 606 N N . ILE A 1 74 ? -12.752 7.354 19.897 1.00 97.44 74 ILE A N 1
ATOM 607 C CA . ILE A 1 74 ? -13.860 7.419 20.867 1.00 97.44 74 ILE A CA 1
ATOM 608 C C . ILE A 1 74 ? -14.897 8.484 20.462 1.00 97.44 74 ILE A C 1
ATOM 610 O O . ILE A 1 74 ? -16.097 8.274 20.620 1.00 97.44 74 ILE A O 1
ATOM 614 N N . GLU A 1 75 ? -14.453 9.617 19.917 1.00 97.50 75 GLU A N 1
ATOM 615 C CA . GLU A 1 75 ? -15.348 10.660 19.409 1.00 97.50 75 GLU A CA 1
ATOM 616 C C . GLU A 1 75 ? -16.188 10.152 18.231 1.00 97.50 75 GLU A C 1
ATOM 618 O O . GLU A 1 75 ? -17.411 10.308 18.221 1.00 97.50 75 GLU A O 1
ATOM 623 N N . THR A 1 76 ? -15.556 9.474 17.271 1.00 97.75 76 THR A N 1
ATOM 624 C CA . THR A 1 76 ? -16.243 8.905 16.109 1.00 97.75 76 THR A CA 1
ATOM 625 C C . THR A 1 76 ? -17.286 7.864 16.504 1.00 97.75 76 THR A C 1
ATOM 627 O O . THR A 1 76 ? -18.398 7.913 15.986 1.00 97.75 76 THR A O 1
ATOM 630 N N . VAL A 1 77 ? -16.989 6.948 17.432 1.00 97.81 77 VAL A N 1
ATOM 631 C CA . VAL A 1 77 ? -17.979 5.933 17.851 1.00 97.81 77 VAL A CA 1
ATOM 632 C C . VAL A 1 77 ? -19.163 6.542 18.603 1.00 97.81 77 VAL A C 1
ATOM 634 O O . VAL A 1 77 ? -20.291 6.106 18.384 1.00 97.81 77 VAL A O 1
ATOM 637 N N . LYS A 1 78 ? -18.940 7.595 19.404 1.00 97.62 78 LYS A N 1
ATOM 638 C CA . LYS A 1 78 ? -20.020 8.368 20.043 1.00 97.62 78 LYS A CA 1
ATOM 639 C C . LYS A 1 78 ? -20.892 9.069 19.010 1.00 97.62 78 LYS A C 1
ATOM 641 O O . LYS A 1 78 ? -22.112 8.971 19.067 1.00 97.62 78 LYS A O 1
ATOM 646 N N . LYS A 1 79 ? -20.274 9.724 18.020 1.00 97.88 79 LYS A N 1
ATOM 647 C CA . LYS A 1 79 ? -20.988 10.375 16.910 1.00 97.88 79 LYS A CA 1
ATOM 648 C C . LYS A 1 79 ? -21.857 9.388 16.122 1.00 97.88 79 LYS A C 1
ATOM 650 O O . LYS A 1 79 ? -22.911 9.769 15.626 1.00 97.88 79 LYS A O 1
ATOM 655 N N . LEU A 1 80 ? -21.410 8.140 15.998 1.00 97.44 80 LEU A N 1
ATOM 656 C CA . LEU A 1 80 ? -22.129 7.069 15.307 1.00 97.44 80 LEU A CA 1
ATOM 657 C C . LEU A 1 80 ? -23.168 6.345 16.186 1.00 97.44 80 LEU A C 1
ATOM 659 O O . LEU A 1 80 ? -23.888 5.499 15.665 1.00 97.44 80 LEU A O 1
ATOM 663 N N . GLY A 1 81 ? -23.257 6.653 17.486 1.00 97.88 81 GLY A N 1
ATOM 664 C CA . GLY A 1 81 ? -24.208 6.020 18.409 1.00 97.88 81 GLY A CA 1
ATOM 665 C C . GLY A 1 81 ? -23.909 4.548 18.712 1.00 97.88 81 GLY A C 1
ATOM 666 O O . GLY A 1 81 ? -24.824 3.776 18.984 1.00 97.88 81 GLY A O 1
ATOM 667 N N . ILE A 1 82 ? -22.638 4.145 18.620 1.00 97.25 82 ILE A N 1
ATOM 668 C CA . ILE A 1 82 ? -22.170 2.768 18.869 1.00 97.25 82 ILE A CA 1
ATOM 669 C C . ILE A 1 82 ? -21.184 2.699 20.045 1.00 97.25 82 ILE A C 1
ATOM 671 O O . ILE A 1 82 ? -20.353 1.796 20.131 1.00 97.25 82 ILE A O 1
ATOM 675 N N . ASP A 1 83 ? -21.249 3.661 20.960 1.00 96.88 83 ASP A N 1
ATOM 676 C CA . ASP A 1 83 ? -20.385 3.808 22.133 1.00 96.88 83 ASP A CA 1
ATOM 677 C C . ASP A 1 83 ? -20.781 2.901 23.311 1.00 96.88 83 ASP A C 1
ATOM 679 O O . ASP A 1 83 ? -20.648 3.269 24.479 1.00 96.88 83 ASP A O 1
ATOM 683 N N . PHE A 1 84 ? -21.220 1.675 23.015 1.00 97.94 84 PHE A N 1
ATOM 684 C CA . PHE A 1 84 ? -21.488 0.655 24.028 1.00 97.94 84 PHE A CA 1
ATOM 685 C C . PHE A 1 84 ? -20.257 0.440 24.919 1.00 97.94 84 PHE A C 1
ATOM 687 O O . PHE A 1 84 ? -19.115 0.495 24.450 1.00 97.94 84 PHE A O 1
ATOM 694 N N . THR A 1 85 ? -20.472 0.136 26.201 1.00 97.81 85 THR A N 1
ATOM 695 C CA . THR A 1 85 ? -19.391 -0.023 27.188 1.00 97.81 85 THR A CA 1
ATOM 696 C C . THR A 1 85 ? -18.312 -1.004 26.725 1.00 97.81 85 THR A C 1
ATOM 698 O O . THR A 1 85 ? -17.119 -0.722 26.868 1.00 97.81 85 THR A O 1
ATOM 701 N N . ASP A 1 86 ? -18.717 -2.110 26.100 1.00 97.81 86 ASP A N 1
ATOM 702 C CA . ASP A 1 86 ? -17.799 -3.129 25.587 1.00 97.81 86 ASP A CA 1
ATOM 703 C C . ASP A 1 86 ? -16.984 -2.632 24.388 1.00 97.81 86 ASP A C 1
ATOM 705 O O . ASP A 1 86 ? -15.781 -2.888 24.317 1.00 97.81 86 ASP A O 1
ATOM 709 N N . VAL A 1 87 ? -17.597 -1.849 23.492 1.00 97.44 87 VAL A N 1
ATOM 710 C CA . VAL A 1 87 ? -16.903 -1.231 22.350 1.00 97.44 87 VAL A CA 1
ATOM 711 C C . VAL A 1 87 ? -15.862 -0.238 22.849 1.00 97.44 87 VAL A C 1
ATOM 713 O O . VAL A 1 87 ? -14.704 -0.315 22.444 1.00 97.44 87 VAL A O 1
ATOM 716 N N . ILE A 1 88 ? -16.228 0.645 23.782 1.00 97.62 88 ILE A N 1
ATOM 717 C CA . ILE A 1 88 ? -15.294 1.617 24.364 1.00 97.62 88 ILE A CA 1
ATOM 718 C C . ILE A 1 88 ? -14.125 0.910 25.052 1.00 97.62 88 ILE A C 1
ATOM 720 O O . ILE A 1 88 ? -12.970 1.286 24.847 1.00 97.62 88 ILE A O 1
ATOM 724 N N . LYS A 1 89 ? -14.402 -0.135 25.840 1.00 97.88 89 LYS A N 1
ATOM 725 C CA . LYS A 1 89 ? -13.366 -0.922 26.519 1.00 97.88 89 LYS A CA 1
ATOM 726 C C . LYS A 1 89 ? -12.425 -1.604 25.522 1.00 97.88 89 LYS A C 1
ATOM 728 O O . LYS A 1 89 ? -11.218 -1.612 25.758 1.00 97.88 89 LYS A O 1
ATOM 733 N N . LEU A 1 90 ? -12.964 -2.123 24.417 1.00 97.31 90 LEU A N 1
ATOM 734 C CA . LEU A 1 90 ? -12.201 -2.786 23.361 1.00 97.31 90 LEU A CA 1
ATOM 735 C C . LEU A 1 90 ? -11.284 -1.820 22.604 1.00 97.31 90 LEU A C 1
ATOM 737 O O . LEU A 1 90 ? -10.131 -2.153 22.351 1.00 97.31 90 LEU A O 1
ATOM 741 N N . ILE A 1 91 ? -11.768 -0.629 22.241 1.00 97.00 91 ILE A N 1
ATOM 742 C CA . ILE A 1 91 ? -11.007 0.293 21.383 1.00 97.00 91 ILE A CA 1
ATOM 743 C C . ILE A 1 91 ? -10.016 1.171 22.152 1.00 97.00 91 ILE A C 1
ATOM 745 O O . ILE A 1 91 ? -9.084 1.696 21.545 1.00 97.00 91 ILE A O 1
ATOM 749 N N . LYS A 1 92 ? -10.183 1.332 23.475 1.00 96.00 92 LYS A N 1
ATOM 750 C CA . LYS A 1 92 ? -9.347 2.203 24.324 1.00 96.00 92 LYS A CA 1
ATOM 751 C C . LYS A 1 92 ? -7.831 1.930 24.220 1.00 96.00 92 LYS A C 1
ATOM 753 O O . LYS A 1 92 ? -7.088 2.904 24.147 1.00 96.00 92 LYS A O 1
ATOM 758 N N . PRO A 1 93 ? -7.338 0.675 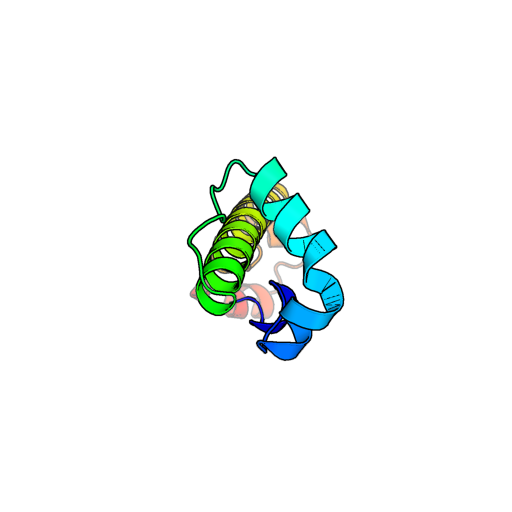24.154 1.00 96.25 93 PRO A N 1
ATOM 759 C CA . PRO A 1 93 ? -5.906 0.393 23.966 1.00 96.25 93 PRO A CA 1
ATOM 760 C C . PRO A 1 93 ? -5.362 0.771 22.572 1.00 96.25 93 PRO A C 1
ATOM 762 O O . PRO A 1 93 ? -4.150 0.899 22.380 1.00 96.25 93 PRO A O 1
ATOM 765 N N . HIS A 1 94 ? -6.252 0.936 21.588 1.00 94.62 94 HIS A N 1
ATOM 766 C CA . HIS A 1 94 ? -5.930 1.193 20.180 1.00 94.62 94 HIS A CA 1
ATOM 767 C C . HIS A 1 94 ? -6.155 2.651 19.756 1.00 94.62 94 HIS A C 1
ATOM 769 O O . HIS A 1 94 ? -6.032 2.973 18.569 1.00 94.62 94 HIS A O 1
ATOM 775 N N . GLN A 1 95 ? -6.468 3.521 20.717 1.00 91.56 95 GLN A N 1
ATOM 776 C CA . GLN A 1 95 ? -6.463 4.966 20.513 1.00 91.56 95 GLN A CA 1
ATOM 777 C C . GLN A 1 95 ? -5.029 5.483 20.336 1.00 91.56 95 GLN A C 1
ATOM 779 O O . GLN A 1 95 ? -4.075 4.841 20.855 1.00 91.56 95 GLN A O 1
#

Radius of gyration: 19.44 Å; Cα contacts (8 Å, |Δi|>4): 73; chains: 1; bounding box: 46×26×48 Å

pLDDT: mean 95.78, std 3.37, range [71.69, 98.06]

Solvent-accessible surface area (backbone atoms only — not comparable to full-atom values): 5604 Å² total; per-residue (Å²): 131,82,63,72,68,81,42,43,63,83,46,70,66,57,41,61,78,43,39,70,64,53,53,51,49,40,46,76,73,69,48,89,56,93,91,54,53,70,70,55,52,48,50,54,53,28,52,53,43,50,52,52,48,48,55,52,49,53,51,52,26,56,78,65,42,28,30,99,77,76,31,71,29,75,67,44,33,49,76,69,73,59,58,45,72,68,51,50,63,66,45,59,84,46,99

Sequ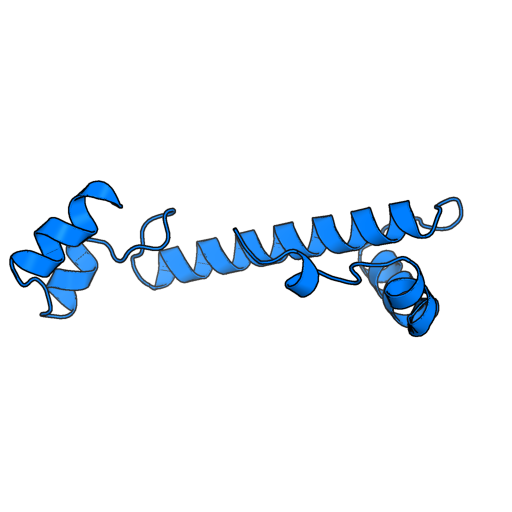ence (95 aa):
KLPYRAMGPVTLAEYESRTERYDNQLKVLGYDITSKKTEEKMGLLRKHREEQYTILQDAVYKERGWSQKGCPTIETVKKLGIDFTDVIKLIKPHQ

Secondary structure (DSSP, 8-state):
---GGGGS-SSHHHHHTTHHHHHHHHHHTT---TT--HHHHHHHHHHHHHHHHHHHHHHHHHHHTB-TTS-B-HHHHHHTT---HHHHHHHGGG-